Protein AF-A0A815U5N8-F1 (afdb_monomer_lite)

Organism: NCBI:txid392033

Foldseek 3Di:
DVVVVVPQKDKDWDKDADPDDDDPPDDRIDTDMDMHHPPDDVVVVVVVVVVVPD

Structure (mmCIF, N/CA/C/O backbone):
data_AF-A0A815U5N8-F1
#
_entry.id   AF-A0A815U5N8-F1
#
loop_
_atom_site.group_PDB
_atom_site.id
_atom_site.type_symbol
_atom_site.label_atom_id
_atom_site.label_alt_id
_atom_site.label_comp_id
_atom_site.label_asym_id
_atom_site.label_entity_id
_atom_site.label_seq_id
_atom_site.pdbx_PDB_ins_code
_atom_site.Cartn_x
_atom_site.Cartn_y
_atom_site.Cartn_z
_atom_site.occupancy
_atom_site.B_iso_or_equiv
_atom_site.auth_seq_id
_atom_site.auth_comp_id
_atom_site.auth_asym_id
_atom_site.auth_atom_id
_atom_site.pdbx_PDB_model_num
ATOM 1 N N . MET A 1 1 ? -8.909 -11.391 -0.523 1.00 86.19 1 MET A N 1
ATOM 2 C CA . MET A 1 1 ? -9.631 -12.484 0.178 1.00 86.19 1 MET A CA 1
ATOM 3 C C . MET A 1 1 ? -9.293 -12.578 1.667 1.00 86.19 1 MET A C 1
ATOM 5 O O . MET A 1 1 ? -10.170 -12.972 2.416 1.00 86.19 1 MET A O 1
ATOM 9 N N . LEU A 1 2 ? -8.086 -12.208 2.120 1.00 97.06 2 LEU A N 1
ATOM 10 C CA . LEU A 1 2 ? -7.654 -12.389 3.520 1.00 97.06 2 LEU A CA 1
ATOM 11 C C . LEU A 1 2 ? -8.485 -11.610 4.556 1.00 97.06 2 LEU A C 1
ATOM 13 O O . LEU A 1 2 ? -8.922 -12.201 5.537 1.00 97.06 2 LEU A O 1
ATOM 17 N N . VAL A 1 3 ? -8.776 -10.328 4.303 1.00 96.94 3 VAL A N 1
ATOM 18 C CA . VAL A 1 3 ? -9.625 -9.512 5.197 1.00 96.94 3 VAL A CA 1
ATOM 19 C C . VAL A 1 3 ? -11.049 -10.065 5.273 1.00 96.94 3 VAL A C 1
ATOM 21 O O . VAL A 1 3 ? -11.595 -10.229 6.356 1.00 96.94 3 VAL A O 1
ATOM 24 N N . VAL A 1 4 ? -11.625 -10.457 4.130 1.00 97.06 4 VAL A N 1
ATOM 25 C CA . VAL A 1 4 ? -12.927 -11.155 4.087 1.00 97.06 4 VAL A CA 1
ATOM 26 C C . VAL A 1 4 ? -12.874 -12.483 4.857 1.00 97.06 4 VAL A C 1
ATOM 28 O O . VAL A 1 4 ? -13.854 -12.869 5.482 1.00 97.06 4 VAL A O 1
ATOM 31 N N . GLY A 1 5 ? -11.726 -13.165 4.846 1.00 97.38 5 GLY A N 1
ATOM 32 C CA . GLY A 1 5 ? -11.461 -14.381 5.617 1.00 97.38 5 GLY A CA 1
ATOM 33 C C . GLY A 1 5 ? -11.231 -14.160 7.117 1.00 97.38 5 GLY A C 1
ATOM 34 O O . GLY A 1 5 ? -10.893 -15.118 7.807 1.00 97.38 5 GLY A O 1
ATOM 35 N N . GLY A 1 6 ? -11.399 -12.933 7.623 1.00 97.19 6 GLY A N 1
ATOM 36 C CA . GLY A 1 6 ? -11.305 -12.605 9.047 1.00 97.19 6 GLY A CA 1
ATOM 37 C C . GLY A 1 6 ? -9.906 -12.226 9.535 1.00 97.19 6 GLY A C 1
ATOM 38 O O . GLY A 1 6 ? -9.689 -12.160 10.742 1.00 97.19 6 GLY A O 1
ATOM 39 N N . ILE A 1 7 ? -8.945 -11.988 8.634 1.00 98.12 7 ILE A N 1
ATOM 40 C CA . ILE A 1 7 ? -7.633 -11.447 9.016 1.00 98.12 7 ILE A CA 1
ATOM 41 C C . ILE A 1 7 ? -7.664 -9.925 8.860 1.00 98.12 7 ILE A C 1
ATOM 43 O O . ILE A 1 7 ? -7.398 -9.393 7.784 1.00 98.12 7 ILE A O 1
ATOM 47 N N . ASP A 1 8 ? -7.993 -9.235 9.951 1.00 97.88 8 ASP A N 1
ATOM 48 C CA . ASP A 1 8 ? -8.286 -7.794 9.956 1.00 97.88 8 ASP A CA 1
ATOM 49 C C . ASP A 1 8 ? -7.107 -6.902 9.550 1.00 97.88 8 ASP A C 1
ATOM 51 O O . ASP A 1 8 ? -7.316 -5.780 9.094 1.00 97.88 8 ASP A O 1
ATOM 55 N N . ARG A 1 9 ? -5.863 -7.359 9.728 1.00 98.06 9 ARG A N 1
ATOM 56 C CA . ARG A 1 9 ? -4.659 -6.605 9.357 1.00 98.06 9 ARG A CA 1
ATOM 57 C C . ARG A 1 9 ? -3.664 -7.527 8.678 1.00 98.06 9 ARG A C 1
ATOM 59 O O . ARG A 1 9 ? -3.192 -8.482 9.290 1.00 98.06 9 ARG A O 1
ATOM 66 N N . VAL A 1 10 ? -3.343 -7.232 7.426 1.00 98.31 10 VAL A N 1
ATOM 67 C CA . VAL A 1 10 ? -2.401 -8.011 6.615 1.00 98.31 10 VAL A CA 1
ATOM 68 C C . VAL A 1 10 ? -1.474 -7.079 5.861 1.00 98.31 10 VAL A C 1
ATOM 70 O O . VAL A 1 10 ? -1.889 -5.993 5.468 1.00 98.31 10 VAL A O 1
ATOM 73 N N . TYR A 1 11 ? -0.235 -7.509 5.644 1.00 98.38 11 TYR A N 1
ATOM 74 C CA . TYR A 1 11 ? 0.705 -6.831 4.762 1.00 98.38 11 TYR A CA 1
ATOM 75 C C . TYR A 1 11 ? 1.485 -7.851 3.939 1.00 98.38 11 TYR A C 1
ATOM 77 O O . TYR A 1 11 ? 1.635 -9.005 4.347 1.00 98.38 11 TYR A O 1
ATOM 85 N N . GLU A 1 12 ? 1.993 -7.413 2.797 1.00 98.62 12 GLU A N 1
ATOM 86 C CA . GLU A 1 12 ? 2.867 -8.190 1.935 1.00 98.62 12 GLU A CA 1
ATOM 87 C C . GLU A 1 12 ? 3.980 -7.290 1.401 1.00 98.62 12 GLU A C 1
ATOM 89 O O . GLU A 1 12 ? 3.720 -6.213 0.867 1.00 98.62 12 GLU A O 1
ATOM 94 N N . ILE A 1 13 ? 5.227 -7.747 1.546 1.00 98.56 13 ILE A N 1
ATOM 95 C CA . ILE A 1 13 ? 6.380 -7.174 0.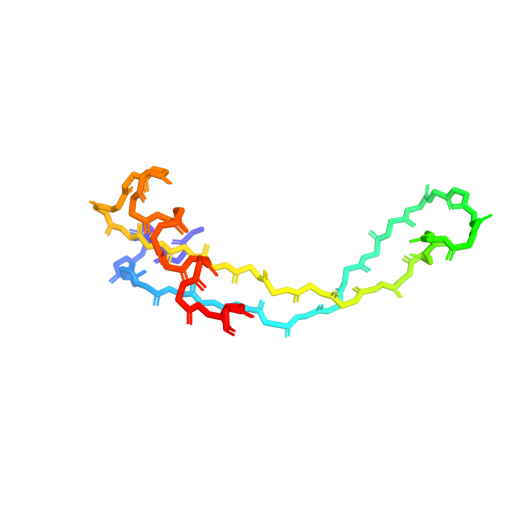852 1.00 98.56 13 ILE A CA 1
ATOM 96 C C . ILE A 1 13 ? 6.796 -8.183 -0.200 1.00 98.56 13 ILE A C 1
ATOM 98 O O . ILE A 1 13 ? 7.244 -9.284 0.124 1.00 98.56 13 ILE A O 1
ATOM 102 N N . GLY A 1 14 ? 6.634 -7.803 -1.456 1.00 98.25 14 GLY A N 1
ATOM 103 C CA . GLY A 1 14 ? 6.739 -8.740 -2.557 1.00 98.25 14 GLY A CA 1
ATOM 104 C C . GLY A 1 14 ? 7.226 -8.077 -3.823 1.00 98.25 14 GLY A C 1
ATOM 105 O O . GLY A 1 14 ? 7.314 -6.849 -3.932 1.00 98.25 14 GLY A O 1
ATOM 106 N N . ARG A 1 15 ? 7.562 -8.927 -4.790 1.00 98.25 15 ARG A N 1
ATOM 107 C CA . ARG A 1 15 ? 7.927 -8.476 -6.118 1.00 98.25 15 ARG A CA 1
ATOM 108 C C . ARG A 1 15 ? 6.717 -8.471 -7.027 1.00 98.25 15 ARG A C 1
ATOM 110 O O . ARG A 1 15 ? 6.028 -9.479 -7.144 1.00 98.25 15 ARG A O 1
ATOM 117 N N . VAL A 1 16 ? 6.502 -7.343 -7.690 1.00 98.12 16 VAL A N 1
ATOM 118 C CA . VAL A 1 16 ? 5.464 -7.191 -8.703 1.00 98.12 16 VAL A CA 1
ATOM 119 C C . VAL A 1 16 ? 6.087 -6.963 -10.066 1.00 98.12 16 VAL A C 1
ATOM 121 O O . VAL A 1 16 ? 7.190 -6.426 -10.189 1.00 98.12 16 VAL A O 1
ATOM 124 N N . PHE A 1 17 ? 5.360 -7.399 -11.088 1.00 98.44 17 PHE A N 1
ATOM 125 C CA . PHE A 1 17 ? 5.806 -7.382 -12.470 1.00 98.44 17 PHE A CA 1
ATOM 126 C C . PHE A 1 17 ? 4.852 -6.519 -13.286 1.00 98.44 17 PHE A C 1
ATOM 128 O O . PHE A 1 17 ? 3.637 -6.721 -13.235 1.00 98.44 17 PHE A O 1
ATOM 135 N N . ARG A 1 18 ? 5.394 -5.567 -14.044 1.00 98.25 18 ARG A N 1
ATOM 136 C CA . ARG A 1 18 ? 4.626 -4.734 -14.975 1.00 98.25 18 ARG A CA 1
ATOM 137 C C . ARG A 1 18 ? 5.258 -4.815 -16.355 1.00 98.25 18 ARG A C 1
ATOM 139 O O . ARG A 1 18 ? 6.451 -4.575 -16.514 1.00 98.25 18 ARG A O 1
ATOM 146 N N . ASN A 1 19 ? 4.455 -5.180 -17.352 1.00 98.00 19 ASN A N 1
ATOM 147 C CA . ASN A 1 19 ? 4.897 -5.281 -18.742 1.00 98.00 19 ASN A CA 1
ATOM 148 C C . ASN A 1 19 ? 4.797 -3.907 -19.428 1.00 98.00 19 ASN A C 1
ATOM 150 O O . ASN A 1 19 ? 3.919 -3.676 -20.259 1.00 98.00 19 ASN A O 1
ATOM 154 N N . GLU A 1 20 ? 5.657 -2.985 -18.998 1.00 96.56 20 GLU A N 1
ATOM 155 C CA . GLU A 1 20 ? 5.686 -1.570 -19.388 1.00 96.56 20 GLU A CA 1
ATOM 156 C C . GLU A 1 20 ? 7.111 -1.157 -19.819 1.00 96.56 20 GLU A C 1
ATOM 158 O O . GLU A 1 20 ? 8.061 -1.936 -19.710 1.00 96.56 20 GLU A O 1
ATOM 163 N N . GLY A 1 21 ? 7.265 0.056 -20.363 1.00 97.06 21 GLY A N 1
ATOM 164 C CA . GLY A 1 21 ? 8.571 0.590 -20.766 1.00 97.06 21 GLY A CA 1
ATOM 165 C C . GLY A 1 21 ? 9.495 0.878 -19.575 1.00 97.06 21 GLY A C 1
ATOM 166 O O . GLY A 1 21 ? 9.030 1.137 -18.469 1.00 97.06 21 GLY A O 1
ATOM 167 N N . ILE A 1 22 ? 10.810 0.852 -19.816 1.00 98.25 22 ILE A N 1
ATOM 168 C CA . ILE A 1 22 ? 11.840 1.128 -18.803 1.00 98.25 22 ILE A CA 1
ATOM 169 C C . ILE A 1 22 ? 12.279 2.588 -18.898 1.00 98.25 22 ILE A C 1
ATOM 171 O O . ILE A 1 22 ? 12.607 3.068 -19.984 1.00 98.25 22 ILE A O 1
ATOM 175 N N . ASP A 1 23 ? 12.354 3.263 -17.755 1.00 98.12 23 ASP A N 1
ATOM 176 C CA . ASP A 1 23 ? 12.973 4.583 -17.620 1.00 98.12 23 ASP A CA 1
ATOM 177 C C . ASP A 1 23 ? 13.711 4.711 -16.272 1.00 98.12 23 ASP A C 1
ATOM 179 O O . ASP A 1 23 ? 13.946 3.719 -15.583 1.00 98.12 23 ASP A O 1
ATOM 183 N N . MET A 1 24 ? 14.106 5.929 -15.888 1.00 98.12 24 MET A N 1
ATOM 184 C CA . MET A 1 24 ? 14.844 6.197 -14.643 1.00 98.12 24 MET A CA 1
ATOM 185 C C . MET A 1 24 ? 14.0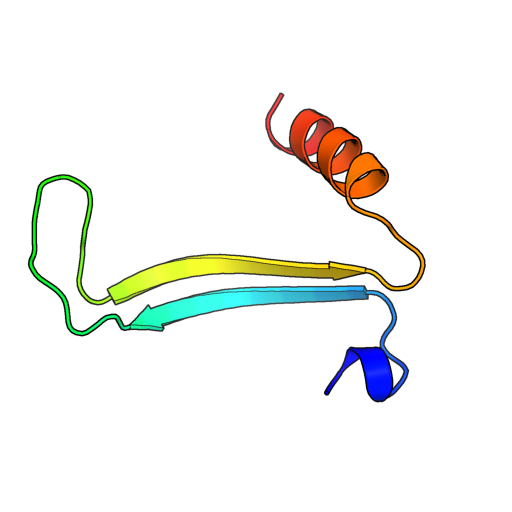94 5.801 -13.358 1.00 98.12 24 MET A C 1
ATOM 187 O O . MET A 1 24 ? 14.710 5.724 -12.297 1.00 98.12 24 MET A O 1
ATOM 191 N N . THR A 1 25 ? 12.782 5.584 -13.437 1.00 97.94 25 THR A N 1
ATOM 192 C CA . THR A 1 25 ? 11.889 5.286 -12.309 1.00 97.94 25 THR A CA 1
ATOM 193 C C . THR A 1 25 ? 11.052 4.015 -12.493 1.00 97.94 25 THR A C 1
ATOM 195 O O . THR A 1 25 ? 10.434 3.565 -11.531 1.00 97.94 25 THR A O 1
ATOM 198 N N . HIS A 1 26 ? 11.058 3.399 -13.680 1.00 98.19 26 HIS A N 1
ATOM 199 C CA . HIS A 1 26 ? 10.261 2.211 -13.996 1.00 98.19 26 HIS A CA 1
ATOM 200 C C . HIS A 1 26 ? 11.152 1.013 -14.339 1.00 98.19 26 HIS A C 1
ATOM 202 O O . HIS A 1 26 ? 11.848 1.010 -15.353 1.00 98.19 26 HIS A O 1
ATOM 208 N N . ASN A 1 27 ? 11.092 -0.030 -13.505 1.00 97.81 27 ASN A N 1
ATOM 209 C CA . ASN A 1 27 ? 11.704 -1.334 -13.766 1.00 97.81 27 ASN A CA 1
ATOM 210 C C . ASN A 1 27 ? 10.598 -2.392 -13.958 1.00 97.81 27 ASN A C 1
ATOM 212 O O . ASN A 1 27 ? 9.629 -2.353 -13.201 1.00 97.81 27 ASN A O 1
ATOM 216 N N . PRO A 1 28 ? 10.721 -3.371 -14.881 1.00 97.88 28 PRO A N 1
ATOM 217 C CA . PRO A 1 28 ? 9.669 -4.370 -15.125 1.00 97.88 28 PRO A CA 1
ATOM 218 C C . PRO A 1 28 ? 9.367 -5.266 -13.921 1.00 97.88 28 PRO A C 1
ATOM 220 O O . PRO A 1 28 ? 8.325 -5.911 -13.869 1.00 97.88 28 PRO A O 1
ATOM 223 N N . GLU A 1 29 ? 10.286 -5.308 -12.959 1.00 98.25 29 GLU A N 1
ATOM 224 C CA . GLU A 1 29 ? 10.195 -6.087 -11.738 1.00 98.25 29 GLU A CA 1
ATOM 225 C C . GLU A 1 29 ? 10.638 -5.215 -10.550 1.00 98.25 29 GLU A C 1
ATOM 227 O O . GLU A 1 29 ? 11.828 -4.955 -10.374 1.00 98.25 29 GLU A O 1
ATOM 232 N N . PHE A 1 30 ? 9.727 -4.789 -9.680 1.00 98.56 30 PHE A N 1
ATOM 233 C CA . PHE A 1 30 ? 10.067 -3.928 -8.536 1.00 98.56 30 PHE A CA 1
ATOM 234 C C . PHE A 1 30 ? 9.347 -4.348 -7.254 1.00 98.56 30 PHE A C 1
ATOM 236 O O . PHE A 1 30 ? 8.364 -5.089 -7.282 1.00 98.56 30 PHE A O 1
ATOM 243 N N . THR A 1 31 ? 9.912 -3.950 -6.117 1.00 98.56 31 THR A N 1
ATOM 244 C CA . THR A 1 31 ? 9.427 -4.346 -4.791 1.00 98.56 31 THR A CA 1
ATOM 245 C C . THR A 1 31 ? 8.404 -3.341 -4.291 1.00 98.56 31 THR A C 1
ATOM 247 O O . THR A 1 31 ? 8.650 -2.136 -4.351 1.00 98.56 31 THR A O 1
ATOM 250 N N . ILE A 1 32 ? 7.294 -3.838 -3.752 1.00 98.50 32 ILE A N 1
ATOM 251 C CA . ILE A 1 32 ? 6.279 -3.018 -3.087 1.00 98.50 32 ILE A CA 1
ATOM 252 C C . ILE A 1 32 ? 5.964 -3.565 -1.697 1.00 98.50 32 ILE A C 1
ATOM 254 O O . ILE A 1 32 ? 6.210 -4.739 -1.418 1.00 98.50 32 ILE A O 1
ATOM 258 N N . CYS A 1 33 ? 5.416 -2.698 -0.848 1.00 98.06 33 CYS A N 1
ATOM 259 C CA . CYS A 1 33 ? 4.757 -3.062 0.398 1.00 98.06 33 CYS A CA 1
ATOM 260 C C . CYS A 1 33 ? 3.287 -2.658 0.275 1.00 98.06 33 CYS A C 1
ATOM 262 O O . CYS A 1 33 ? 2.995 -1.472 0.123 1.00 98.06 33 CYS A O 1
ATOM 264 N N . GLU A 1 34 ? 2.381 -3.627 0.332 1.00 98.50 34 GLU A N 1
ATOM 265 C CA . GLU A 1 34 ? 0.944 -3.372 0.429 1.00 98.50 34 GLU A CA 1
ATOM 266 C C . GLU A 1 34 ? 0.439 -3.840 1.787 1.00 98.50 34 GLU A C 1
ATOM 268 O O . GLU A 1 34 ? 0.863 -4.881 2.288 1.00 98.50 34 GLU A O 1
ATOM 273 N N . PHE A 1 35 ? -0.489 -3.095 2.384 1.00 98.38 35 PHE A N 1
ATOM 274 C CA . PHE A 1 35 ? -1.180 -3.525 3.591 1.00 98.38 35 PHE A CA 1
ATOM 275 C C . PHE A 1 35 ? -2.664 -3.175 3.530 1.00 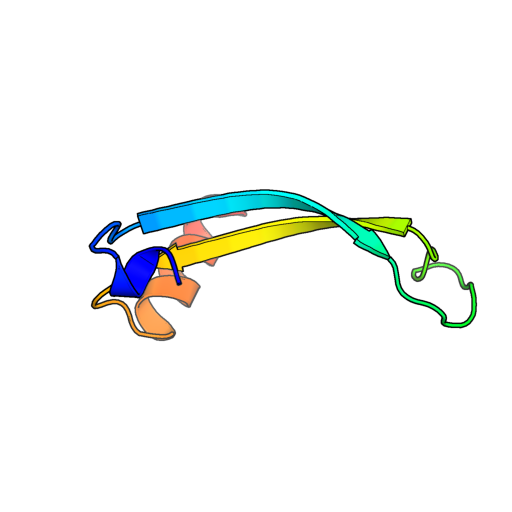98.38 35 PHE A C 1
ATOM 277 O O . PHE A 1 35 ? -3.071 -2.209 2.890 1.00 98.38 35 PHE A O 1
ATOM 284 N N . TYR A 1 36 ? -3.470 -3.977 4.219 1.00 98.44 36 TYR A N 1
ATOM 285 C CA . TYR A 1 36 ? -4.905 -3.781 4.373 1.00 98.44 36 TYR A CA 1
ATOM 286 C C . TYR A 1 36 ? -5.250 -3.803 5.858 1.00 98.44 36 TYR A C 1
ATOM 288 O O . TYR A 1 36 ? -4.754 -4.652 6.604 1.00 98.44 36 TYR A O 1
ATOM 296 N N . MET A 1 37 ? -6.118 -2.881 6.272 1.00 98.44 37 MET A N 1
ATOM 297 C CA . MET A 1 37 ? -6.571 -2.729 7.651 1.00 98.44 37 MET A CA 1
ATOM 298 C C . MET A 1 37 ? -8.094 -2.576 7.679 1.00 98.44 37 MET A C 1
ATOM 300 O O . MET A 1 37 ? -8.639 -1.594 7.183 1.00 98.44 37 MET A O 1
ATOM 304 N N . ALA A 1 38 ? -8.788 -3.564 8.241 1.00 98.44 38 ALA A N 1
ATOM 305 C CA . ALA A 1 38 ? -10.228 -3.513 8.454 1.00 98.44 38 ALA A CA 1
ATOM 306 C C . ALA A 1 38 ? -10.596 -2.363 9.404 1.00 98.44 38 ALA A C 1
ATOM 308 O O . ALA A 1 38 ? -9.849 -2.053 10.335 1.00 98.44 38 ALA A O 1
ATOM 309 N N . TYR A 1 39 ? -11.771 -1.771 9.173 1.00 98.19 39 TYR A N 1
ATOM 310 C CA . TYR A 1 39 ? -12.329 -0.641 9.931 1.00 98.19 39 TYR A CA 1
ATOM 311 C C . TYR A 1 39 ? -11.541 0.675 9.855 1.00 98.19 39 TYR A C 1
ATOM 313 O O . TYR A 1 39 ? -11.946 1.629 10.510 1.00 98.19 39 TYR A O 1
ATOM 321 N N . ALA A 1 40 ? -10.464 0.733 9.070 1.00 98.50 40 ALA A N 1
ATOM 322 C CA . ALA A 1 40 ? -9.759 1.973 8.779 1.00 98.50 40 ALA A CA 1
ATOM 323 C C . ALA A 1 40 ? -10.325 2.638 7.522 1.00 98.50 40 ALA A C 1
ATOM 325 O O . ALA A 1 40 ? -10.708 1.954 6.565 1.00 98.50 40 ALA A O 1
ATOM 326 N N . ASP A 1 41 ? -10.332 3.966 7.513 1.00 98.62 41 ASP A N 1
ATOM 327 C CA . ASP A 1 41 ? -10.492 4.754 6.297 1.00 98.62 41 ASP A CA 1
ATOM 328 C C . ASP A 1 41 ? -9.158 5.389 5.868 1.00 98.62 41 ASP A C 1
ATOM 330 O O . ASP A 1 41 ? -8.103 5.147 6.454 1.00 98.62 41 ASP A O 1
ATOM 334 N N . TYR A 1 42 ? -9.172 6.162 4.782 1.00 98.12 42 TYR A N 1
ATOM 335 C CA . TYR A 1 42 ? -7.945 6.744 4.239 1.00 98.12 42 TYR A CA 1
ATOM 336 C C . TYR A 1 42 ? -7.303 7.792 5.166 1.00 98.12 42 TYR A C 1
ATOM 338 O O . TYR A 1 42 ? -6.104 8.025 5.036 1.00 98.12 42 TYR A O 1
ATOM 346 N N . ASN A 1 43 ? -8.051 8.409 6.089 1.00 98.56 43 ASN A N 1
ATOM 347 C CA . ASN A 1 43 ? -7.495 9.352 7.059 1.00 98.56 43 ASN A CA 1
ATOM 348 C C . ASN A 1 43 ? -6.599 8.629 8.063 1.00 98.56 43 ASN A C 1
ATOM 350 O O . ASN A 1 43 ? -5.481 9.080 8.299 1.00 98.56 43 ASN A O 1
ATOM 354 N N . ASP A 1 44 ? -7.015 7.452 8.542 1.00 98.62 44 ASP A N 1
ATOM 355 C CA . ASP A 1 44 ? -6.160 6.600 9.377 1.00 98.62 44 ASP A CA 1
ATOM 356 C C . ASP A 1 44 ? -4.858 6.227 8.641 1.00 98.62 44 ASP A C 1
ATOM 358 O O . ASP A 1 44 ? -3.778 6.169 9.232 1.00 98.62 44 ASP A O 1
ATOM 362 N N . LEU A 1 45 ? -4.944 5.984 7.326 1.00 98.50 45 LEU A N 1
ATOM 363 C CA . LEU A 1 45 ? -3.780 5.636 6.508 1.00 98.50 45 LEU A CA 1
ATOM 364 C C . LEU A 1 45 ? -2.819 6.813 6.306 1.00 98.50 45 LEU A C 1
ATOM 366 O O . LEU A 1 45 ? -1.611 6.580 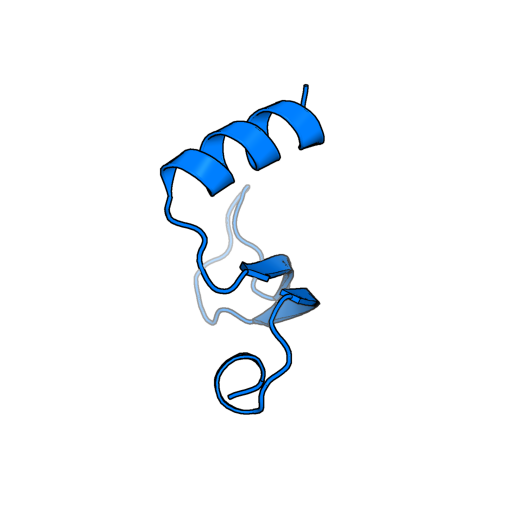6.218 1.00 98.50 45 LEU A O 1
ATOM 370 N N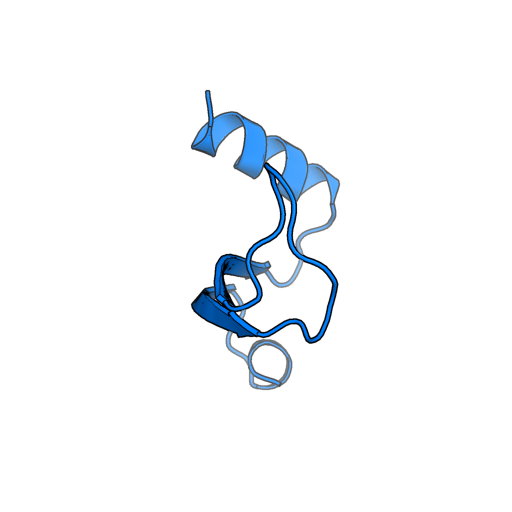 . MET A 1 46 ? -3.320 8.050 6.244 1.00 98.50 46 MET A N 1
ATOM 371 C CA . MET A 1 46 ? -2.473 9.247 6.190 1.00 98.50 46 MET A CA 1
ATOM 372 C C . MET A 1 46 ? -1.640 9.367 7.470 1.00 98.50 46 MET A C 1
ATOM 374 O O . MET A 1 46 ? -0.413 9.419 7.380 1.00 98.50 46 MET A O 1
ATOM 378 N N . ASP A 1 47 ? -2.275 9.269 8.641 1.00 98.56 47 ASP A N 1
ATOM 379 C CA . ASP A 1 47 ? -1.591 9.341 9.941 1.00 98.56 47 ASP A CA 1
ATOM 380 C C . ASP A 1 47 ? -0.530 8.236 10.101 1.00 98.56 47 ASP A C 1
ATOM 382 O O . ASP A 1 47 ? 0.587 8.469 10.576 1.00 98.56 47 ASP A O 1
ATOM 386 N N . ILE A 1 48 ? -0.856 7.006 9.684 1.00 98.31 48 ILE A N 1
ATOM 387 C CA . ILE A 1 48 ? 0.085 5.877 9.712 1.00 98.31 48 ILE A CA 1
ATOM 388 C C . ILE A 1 48 ? 1.276 6.136 8.787 1.00 98.31 48 ILE A C 1
ATOM 390 O O . ILE A 1 48 ? 2.413 5.845 9.159 1.00 98.31 48 ILE A O 1
AT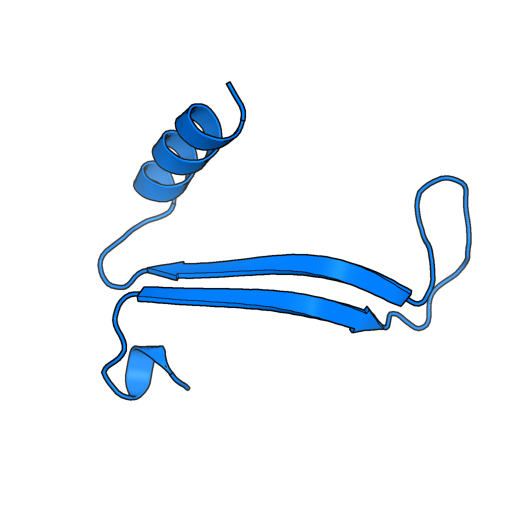OM 394 N N . THR A 1 49 ? 1.019 6.662 7.589 1.00 98.38 49 THR A N 1
ATOM 395 C CA . THR A 1 49 ? 2.052 6.936 6.584 1.00 98.38 49 THR A CA 1
ATOM 396 C C . THR A 1 49 ? 3.018 8.006 7.074 1.00 98.38 49 THR A C 1
ATOM 398 O O . THR A 1 49 ? 4.230 7.802 6.999 1.00 98.38 49 THR A O 1
ATOM 401 N N . GLU A 1 50 ? 2.498 9.103 7.628 1.00 98.38 50 GLU A N 1
ATOM 402 C CA . GLU A 1 50 ? 3.316 10.154 8.234 1.00 98.38 50 GLU A CA 1
ATOM 403 C C . GLU A 1 50 ? 4.206 9.573 9.332 1.00 98.38 50 GLU A C 1
ATOM 405 O O . GLU A 1 50 ? 5.421 9.728 9.271 1.00 98.38 50 GLU A O 1
ATOM 410 N N . LYS A 1 51 ? 3.633 8.802 10.264 1.00 98.19 51 LYS A N 1
ATOM 411 C CA . LYS A 1 51 ? 4.382 8.175 11.361 1.00 98.19 51 LYS A CA 1
ATOM 412 C C . LYS A 1 51 ? 5.441 7.168 10.898 1.00 98.19 51 LYS A C 1
ATOM 414 O O . LYS A 1 51 ? 6.429 6.961 11.600 1.00 98.19 51 LYS A O 1
ATOM 419 N N . LEU A 1 52 ? 5.208 6.470 9.788 1.00 97.50 52 LEU A N 1
ATOM 420 C CA . LEU A 1 52 ? 6.130 5.455 9.275 1.00 97.50 52 LEU A CA 1
ATOM 421 C C . LEU A 1 52 ? 7.349 6.076 8.576 1.00 97.50 52 LEU A C 1
ATOM 423 O O . LEU A 1 52 ? 8.423 5.477 8.600 1.00 97.50 52 LEU A O 1
ATOM 427 N N . ILE A 1 53 ? 7.167 7.226 7.922 1.00 97.19 53 ILE A N 1
ATOM 428 C CA . ILE A 1 53 ? 8.167 7.833 7.032 1.00 97.19 53 ILE A CA 1
ATOM 429 C C . ILE A 1 53 ? 8.893 9.023 7.683 1.00 97.19 53 ILE A C 1
ATOM 431 O O . ILE A 1 53 ? 10.029 9.298 7.294 1.00 97.19 53 ILE A O 1
ATOM 435 N N . SER A 1 54 ? 8.262 9.721 8.637 1.00 86.56 54 SER A N 1
ATOM 436 C CA . SER A 1 54 ? 8.839 10.874 9.354 1.00 86.56 54 SER A CA 1
ATOM 437 C C . SER A 1 54 ? 10.083 10.516 10.159 1.00 86.56 54 SER A C 1
ATOM 439 O O . SER A 1 54 ? 11.062 11.291 10.089 1.00 86.56 54 SER A O 1
#

Radius of gyration: 14.54 Å; chains: 1; bounding box: 28×25×32 Å

Secondary structure (DSSP, 8-state):
-TTTTT--EEEEEEEEE--S---SS--SEEEEEEEEETT--HHHHHHHHHHHH-

InterPro domains:
  IPR004364 Aminoacyl-tRNA synthetase, class II (D/K/N) [PF00152] (1-53)
  IPR006195 Aminoacyl-tRNA synthetase, class II [PS50862] (1-54)
  IPR045864 Class II Aminoacyl-tRNA synthetase/Biotinyl protein ligase (BPL) and lipoyl protein ligase (LPL) [G3DSA:3.30.930.10] (1-54)
  IPR045864 Class II Aminoacyl-tRNA synthetase/Biotinyl protein ligase (BPL) and lipoyl protein ligase (LPL) [SSF55681] (1-53)

Sequence (54 aa):
MLVVGGIDRVYEIGRVFRNEGIDMTHNPEFTICEFYMAYADYNDLMDITEKLIS

pLDDT: mean 97.66, std 2.27, range [86.19, 98.62]